Protein AF-A0A649UH87-F1 (afdb_monomer_lite)

Secondary structure (DSSP, 8-state):
-HHHHHH--S--EEE-SSSSHHHHTTHHHHHHTTPEEE--HHHHHHHHHHHHHHHHHHHHH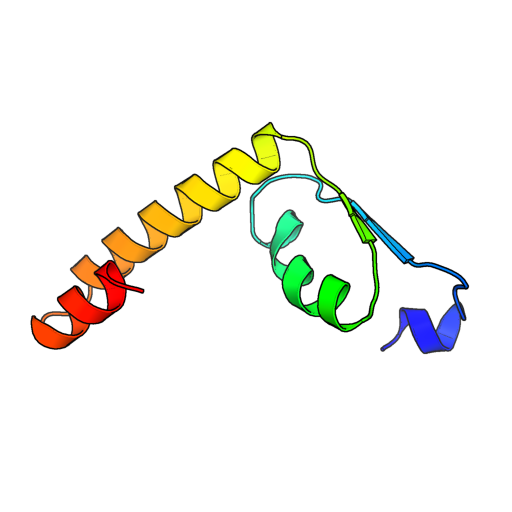---HHHHHHHHH-

Radius of gyration: 16.46 Å; chains: 1; bounding box: 32×17×46 Å

Foldseek 3Di:
DVCCVPPVDPAAEQEFPAQDCVRCVCVVVCVVVRHHYDYDPRRVVVNVVVLQVVLQVVLVPDPDPVVSVVSNVD

pLDDT: mean 92.97, std 6.74, range [63.66, 98.69]

Sequence (74 aa):
DWVAKTMKPKKVVAINTHFHLDGTGGNEIYKKMGAETWSSDLTKQLRLEENKKDRIKAAEFYKNEHLKRRILSS

Organism: Pseudomonas aeruginosa (NCBI:txid287)

InterPro domains:
  IPR036866 Ribonuclease Z/Hydroxyacylglutathione hydrolase-like [G3DSA:3.60.15.10] (1-74)
  IPR036866 Ribonuclease Z/Hydroxyacylglutathione hydrolase-like [SSF56281] (13-53)

Structure (mmCIF, N/CA/C/O backbone):
data_AF-A0A649UH87-F1
#
_entry.id   AF-A0A649UH87-F1
#
loop_
_atom_site.group_PDB
_atom_site.id
_atom_site.type_symbol
_atom_site.label_atom_id
_atom_site.label_alt_id
_atom_site.label_comp_id
_atom_site.label_asym_id
_atom_site.label_entity_id
_atom_site.label_seq_id
_atom_site.pdbx_PDB_ins_code
_atom_site.Cartn_x
_atom_site.Cartn_y
_atom_site.Cartn_z
_atom_site.occupancy
_atom_site.B_iso_or_equiv
_atom_site.auth_seq_id
_atom_site.auth_comp_id
_atom_site.auth_asym_id
_atom_site.auth_atom_id
_atom_site.pdbx_PDB_model_num
ATOM 1 N N . ASP A 1 1 ? -16.131 -7.073 3.739 1.00 76.06 1 ASP A N 1
ATOM 2 C CA . ASP A 1 1 ? -16.860 -6.368 4.813 1.00 76.06 1 ASP A CA 1
ATOM 3 C C . ASP A 1 1 ? -17.051 -7.186 6.106 1.00 76.06 1 ASP A C 1
ATOM 5 O O . ASP A 1 1 ? -17.957 -6.922 6.882 1.00 76.06 1 ASP A O 1
ATOM 9 N N . TRP A 1 2 ? -16.213 -8.199 6.372 1.00 96.88 2 TRP A N 1
ATOM 10 C CA . TRP A 1 2 ? -16.367 -9.065 7.552 1.00 96.88 2 TRP A CA 1
ATOM 11 C C . TRP A 1 2 ? -15.982 -8.350 8.858 1.00 96.88 2 TRP A C 1
ATOM 13 O O . TRP A 1 2 ? -16.801 -8.284 9.767 1.00 96.88 2 TRP A O 1
ATOM 23 N N . VAL A 1 3 ? -14.79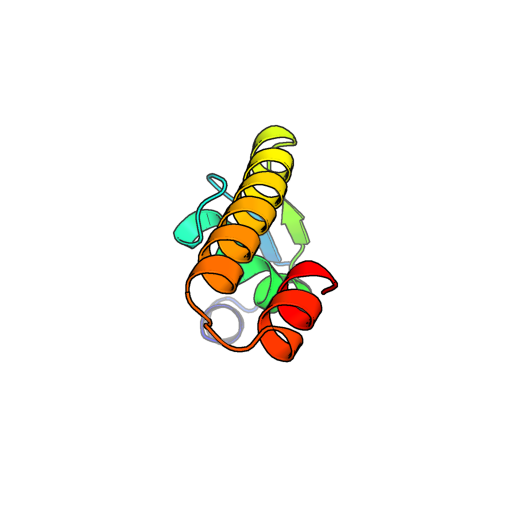9 -7.722 8.905 1.00 96.50 3 VAL A N 1
ATOM 24 C CA . VAL A 1 3 ? -14.291 -6.977 10.078 1.00 96.50 3 VAL A CA 1
ATOM 25 C C . VAL A 1 3 ? -15.272 -5.896 10.544 1.00 96.50 3 VAL A C 1
ATOM 27 O O . VAL A 1 3 ? -15.549 -5.776 11.736 1.00 96.50 3 VAL A O 1
ATOM 30 N N . ALA A 1 4 ? -15.839 -5.129 9.607 1.00 94.81 4 ALA A N 1
ATOM 31 C CA . ALA A 1 4 ? -16.818 -4.092 9.924 1.00 94.81 4 ALA A CA 1
ATOM 32 C C . ALA A 1 4 ? -18.065 -4.676 10.610 1.00 94.81 4 ALA A C 1
ATOM 34 O O . ALA A 1 4 ? -18.523 -4.145 11.622 1.00 94.81 4 ALA A O 1
ATOM 35 N N . LYS A 1 5 ? -18.577 -5.803 10.095 1.00 97.44 5 LYS A N 1
ATOM 36 C CA . LYS A 1 5 ? -19.790 -6.462 10.599 1.00 97.44 5 LYS A CA 1
ATOM 37 C C . LYS A 1 5 ? -19.594 -7.130 11.957 1.00 97.44 5 LYS A C 1
ATOM 39 O O . LYS A 1 5 ? -20.511 -7.100 12.773 1.00 97.44 5 LYS A O 1
ATOM 44 N N . THR A 1 6 ? -18.432 -7.731 12.199 1.00 98.44 6 THR A N 1
ATOM 45 C CA . THR A 1 6 ? -18.195 -8.543 13.402 1.00 98.44 6 THR A CA 1
ATOM 46 C C . THR A 1 6 ? -17.574 -7.761 14.552 1.00 98.44 6 THR A C 1
ATOM 48 O O . THR A 1 6 ? -17.870 -8.064 15.703 1.00 98.44 6 THR A O 1
ATOM 51 N N . MET A 1 7 ? -16.746 -6.750 14.269 1.00 97.56 7 MET A N 1
ATOM 52 C CA . MET A 1 7 ? -15.979 -6.044 15.304 1.00 97.56 7 MET A CA 1
ATOM 53 C C . MET A 1 7 ? -16.446 -4.608 15.547 1.00 97.56 7 MET A C 1
ATOM 55 O O . MET A 1 7 ? -16.167 -4.063 16.611 1.00 97.56 7 MET A O 1
ATOM 59 N N . LYS A 1 8 ? -17.144 -3.988 14.583 1.00 96.44 8 LYS A N 1
ATOM 60 C CA . LYS A 1 8 ? -17.597 -2.583 14.647 1.00 96.44 8 LYS A CA 1
ATOM 61 C C . LYS A 1 8 ? -16.489 -1.620 15.132 1.00 96.44 8 LYS A C 1
ATOM 63 O O . LYS A 1 8 ? -16.674 -0.913 16.126 1.00 96.44 8 LYS A O 1
ATOM 68 N N . PRO A 1 9 ? -15.310 -1.610 14.481 1.00 97.38 9 PRO A N 1
ATOM 69 C CA . PRO A 1 9 ? -14.159 -0.867 14.981 1.00 97.38 9 PRO A CA 1
ATOM 70 C C . PRO A 1 9 ? -14.386 0.648 14.899 1.00 97.38 9 PRO A C 1
ATOM 72 O O . PRO A 1 9 ? -14.906 1.153 13.908 1.00 97.38 9 PRO A O 1
ATOM 75 N N . LYS A 1 10 ? -13.920 1.388 15.914 1.00 97.50 10 LYS A N 1
ATOM 76 C CA . LYS A 1 10 ? -13.882 2.865 15.877 1.00 97.50 10 LYS A CA 1
ATOM 77 C C . LYS A 1 10 ? -12.834 3.394 14.892 1.00 97.50 10 LYS A C 1
ATOM 79 O O . LYS A 1 10 ? -13.000 4.467 14.327 1.00 97.50 10 LYS A O 1
ATOM 84 N N . LYS A 1 11 ? -11.739 2.652 14.731 1.00 97.88 11 LYS A N 1
ATOM 85 C CA . LYS A 1 11 ? -10.612 2.955 13.848 1.00 97.88 11 LYS A CA 1
ATOM 86 C C . LYS A 1 11 ? -9.961 1.641 13.426 1.00 97.88 11 LYS A C 1
ATOM 88 O O . LYS A 1 11 ? -9.886 0.716 14.233 1.00 97.88 11 LYS A O 1
ATOM 93 N N . VAL A 1 12 ? -9.486 1.570 12.187 1.00 98.25 12 VAL A N 1
ATOM 94 C CA . VAL A 1 12 ? -8.717 0.433 11.668 1.00 98.25 12 VAL A CA 1
ATOM 95 C C . VAL A 1 12 ? -7.320 0.917 11.304 1.00 98.25 12 VAL A C 1
ATOM 97 O O . VAL A 1 12 ? -7.173 1.938 10.634 1.00 98.25 12 VAL A O 1
ATOM 100 N N . VAL A 1 13 ? -6.309 0.172 11.746 1.00 98.44 13 VAL A N 1
ATOM 101 C CA . VAL A 1 13 ? -4.907 0.383 11.381 1.00 98.44 13 VAL A CA 1
ATOM 102 C C . VAL A 1 13 ? -4.399 -0.905 10.739 1.00 98.44 13 VAL A C 1
ATOM 104 O O . VAL A 1 13 ? -4.470 -1.965 11.356 1.00 98.44 13 VAL A O 1
ATOM 107 N N . ALA A 1 14 ? -3.932 -0.822 9.496 1.00 98.50 14 ALA A N 1
ATOM 108 C CA . ALA A 1 14 ? -3.376 -1.944 8.747 1.00 98.50 14 ALA A CA 1
ATOM 109 C C . ALA A 1 14 ? -1.856 -1.781 8.638 1.00 98.50 14 ALA A C 1
ATOM 111 O O . ALA A 1 14 ? -1.372 -0.731 8.220 1.00 98.50 14 ALA A O 1
ATOM 112 N N . ILE A 1 15 ? -1.099 -2.811 9.015 1.00 98.62 15 ILE A N 1
ATOM 113 C CA . ILE A 1 15 ? 0.367 -2.766 9.063 1.00 98.62 15 ILE A CA 1
ATOM 114 C C . ILE A 1 15 ? 0.911 -3.720 8.002 1.00 98.62 15 ILE A C 1
ATOM 116 O O . ILE A 1 15 ? 0.654 -4.922 8.057 1.00 98.62 15 ILE A O 1
ATOM 120 N N . ASN A 1 16 ? 1.657 -3.197 7.030 1.00 98.69 16 ASN A N 1
ATOM 121 C CA . ASN A 1 16 ? 2.311 -4.023 6.023 1.00 98.69 16 ASN A CA 1
ATOM 122 C C . ASN A 1 16 ? 3.509 -4.742 6.649 1.00 98.69 16 ASN A C 1
ATOM 124 O O . ASN A 1 16 ? 4.389 -4.113 7.235 1.00 98.69 16 ASN A O 1
ATOM 128 N N . THR A 1 17 ? 3.548 -6.063 6.491 1.00 97.75 17 THR A N 1
ATOM 129 C CA . THR A 1 17 ? 4.630 -6.916 7.001 1.00 97.75 17 THR A CA 1
ATOM 130 C C . THR A 1 17 ? 5.889 -6.817 6.142 1.00 97.75 17 THR A C 1
ATOM 132 O O . THR A 1 17 ? 6.998 -6.866 6.665 1.00 97.75 17 THR A O 1
ATOM 135 N N . HIS A 1 18 ? 5.713 -6.674 4.826 1.00 97.69 18 HIS A N 1
ATOM 136 C CA . HIS A 1 18 ? 6.763 -6.526 3.818 1.00 97.69 18 HIS A CA 1
ATOM 137 C C . HIS A 1 18 ? 6.163 -6.032 2.482 1.00 97.69 18 HIS A C 1
ATOM 139 O O . HIS A 1 18 ? 4.977 -5.700 2.420 1.00 97.69 18 HIS A O 1
ATOM 145 N N . PHE A 1 19 ? 6.972 -5.943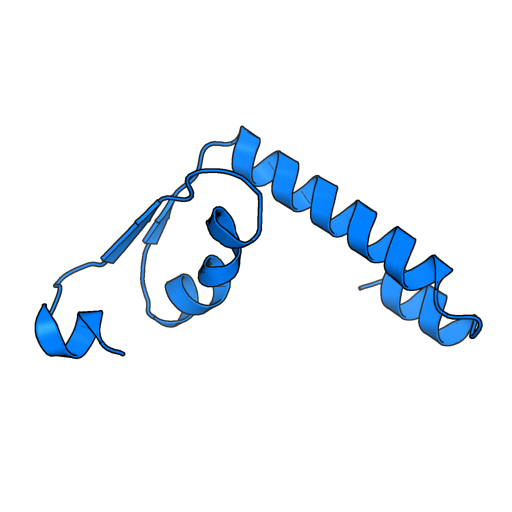 1.417 1.00 97.56 19 PHE A N 1
ATOM 146 C CA . PHE A 1 19 ? 6.612 -5.249 0.168 1.00 97.56 19 PHE A CA 1
ATOM 147 C C . PHE A 1 19 ? 5.798 -6.064 -0.850 1.00 97.56 19 PHE A C 1
ATOM 149 O O . PHE A 1 19 ? 5.225 -5.470 -1.767 1.00 97.56 19 PHE A O 1
ATOM 156 N N . HIS A 1 20 ? 5.731 -7.393 -0.725 1.00 95.56 20 HIS A N 1
ATOM 157 C CA . HIS A 1 20 ? 4.954 -8.220 -1.653 1.00 95.56 20 HIS A CA 1
ATOM 158 C C . HIS A 1 20 ? 3.441 -7.977 -1.508 1.00 95.56 20 HIS A C 1
ATOM 160 O O . HIS A 1 20 ? 2.987 -7.214 -0.649 1.00 95.56 20 HIS A O 1
ATOM 166 N N . LEU A 1 21 ? 2.640 -8.585 -2.387 1.00 95.31 21 LEU A N 1
ATOM 167 C CA . LEU A 1 21 ? 1.193 -8.346 -2.470 1.00 95.31 21 LEU A CA 1
ATOM 168 C C . LEU A 1 21 ? 0.411 -8.864 -1.255 1.00 95.31 21 LEU A C 1
ATOM 170 O O . LEU A 1 21 ? -0.591 -8.264 -0.884 1.00 95.31 21 LEU A O 1
ATOM 174 N N . ASP A 1 22 ? 0.877 -9.915 -0.594 1.00 95.69 22 ASP A N 1
ATOM 175 C CA . ASP A 1 22 ? 0.333 -10.398 0.679 1.00 95.69 22 ASP A CA 1
ATOM 176 C C . ASP A 1 22 ? 0.686 -9.483 1.870 1.00 95.69 22 ASP A C 1
ATOM 178 O O . ASP A 1 22 ? 0.109 -9.613 2.946 1.00 95.69 22 ASP A O 1
ATOM 182 N N . GLY A 1 23 ? 1.566 -8.496 1.664 1.00 95.88 23 GLY A N 1
ATOM 183 C CA . GLY A 1 23 ? 1.751 -7.350 2.553 1.00 95.88 23 GLY A CA 1
ATOM 184 C C . GLY A 1 23 ? 0.974 -6.110 2.101 1.00 95.88 23 GLY A C 1
ATOM 185 O O . GLY A 1 23 ? 0.236 -5.525 2.889 1.00 95.88 23 GLY A O 1
ATOM 186 N N . THR A 1 24 ? 1.139 -5.696 0.841 1.00 97.50 24 THR A N 1
ATOM 187 C CA . THR A 1 24 ? 0.747 -4.369 0.319 1.00 97.50 24 THR A CA 1
ATOM 188 C C . THR A 1 24 ? -0.487 -4.364 -0.584 1.00 97.50 24 THR A C 1
ATOM 190 O O . THR A 1 24 ? -1.072 -3.304 -0.811 1.00 97.50 24 THR A O 1
ATOM 193 N N . GLY A 1 25 ? -0.921 -5.520 -1.089 1.00 96.31 25 GLY A N 1
ATOM 194 C CA . GLY A 1 25 ? -1.988 -5.635 -2.090 1.00 96.31 25 GLY A CA 1
ATOM 195 C C . GLY A 1 25 ? -3.362 -5.179 -1.594 1.00 96.31 25 GLY A C 1
ATOM 196 O O . GLY A 1 25 ? -4.208 -4.788 -2.392 1.00 96.31 25 GLY A O 1
ATOM 197 N N . GLY A 1 26 ? -3.577 -5.155 -0.276 1.00 97.19 26 GLY A N 1
ATOM 198 C CA . GLY A 1 26 ? -4.807 -4.638 0.330 1.00 97.19 26 GLY A CA 1
ATOM 199 C C . GLY A 1 26 ? -4.859 -3.114 0.486 1.00 97.19 26 GLY A C 1
ATOM 200 O O . GLY A 1 26 ? -5.930 -2.581 0.771 1.00 97.19 26 GLY A O 1
ATOM 201 N N . ASN A 1 27 ? -3.742 -2.395 0.304 1.00 97.81 27 ASN A N 1
ATOM 202 C CA . ASN A 1 27 ? -3.618 -0.987 0.709 1.00 97.81 27 ASN A CA 1
ATOM 203 C C . ASN A 1 27 ? -4.622 -0.053 0.023 1.00 97.81 27 ASN A C 1
ATOM 205 O O . ASN A 1 27 ? -5.126 0.870 0.662 1.00 97.81 27 ASN A O 1
ATOM 209 N N . GLU A 1 28 ? -4.952 -0.298 -1.246 1.00 97.44 28 GLU A N 1
ATOM 210 C CA . GLU A 1 28 ? -5.953 0.501 -1.961 1.00 97.44 28 GLU A CA 1
ATOM 211 C C . GLU A 1 28 ? -7.340 0.381 -1.310 1.00 97.44 28 GLU A C 1
ATOM 213 O O . GLU A 1 28 ? -8.010 1.385 -1.056 1.00 97.44 28 GLU A O 1
ATOM 218 N N . ILE A 1 29 ? -7.743 -0.843 -0.965 1.00 97.69 29 ILE A N 1
ATOM 219 C CA . ILE A 1 29 ? -9.031 -1.110 -0.322 1.00 97.69 29 ILE A CA 1
ATOM 220 C C . ILE A 1 29 ? -9.033 -0.608 1.120 1.00 97.69 29 ILE A C 1
ATOM 222 O O . ILE A 1 29 ? -10.000 0.030 1.530 1.00 97.69 29 ILE A O 1
ATOM 226 N N . TYR A 1 30 ? -7.946 -0.815 1.870 1.00 97.62 30 TYR A N 1
ATOM 227 C CA . TYR A 1 30 ? -7.795 -0.274 3.222 1.00 97.62 30 TYR A CA 1
ATOM 228 C C . TYR A 1 30 ? -7.984 1.243 3.232 1.00 97.62 30 TYR A C 1
ATOM 230 O O . TYR A 1 30 ? -8.814 1.752 3.987 1.00 97.62 30 TYR A O 1
ATOM 238 N N . LYS A 1 31 ? -7.312 1.956 2.322 1.00 97.31 31 LYS A N 1
ATOM 239 C CA . LYS A 1 31 ? -7.446 3.408 2.190 1.00 97.31 31 LYS A CA 1
ATOM 240 C C . LYS A 1 31 ? -8.869 3.824 1.812 1.00 97.31 31 LYS A C 1
ATOM 242 O O . LYS A 1 31 ? -9.414 4.739 2.425 1.00 97.31 31 LYS A O 1
ATOM 247 N N . LYS A 1 32 ? -9.499 3.143 0.847 1.00 96.88 32 LYS A N 1
ATOM 248 C CA . LYS A 1 32 ? -10.892 3.412 0.439 1.00 96.88 32 LYS A CA 1
ATOM 249 C C . LYS A 1 32 ? -11.890 3.203 1.584 1.00 96.88 32 LYS A C 1
ATOM 251 O O . LYS A 1 32 ? -12.900 3.896 1.643 1.00 96.88 32 LYS A O 1
ATOM 256 N N . MET A 1 33 ? -11.605 2.269 2.490 1.00 96.25 33 MET A N 1
ATOM 257 C CA . MET A 1 33 ? -12.416 1.984 3.677 1.00 96.25 33 MET A CA 1
ATOM 258 C C . MET A 1 33 ? -12.080 2.870 4.889 1.00 96.25 33 MET A C 1
ATOM 260 O O . MET A 1 33 ? -12.650 2.667 5.959 1.00 96.25 33 MET A O 1
ATOM 264 N N . GLY A 1 34 ? -11.171 3.840 4.751 1.00 96.94 34 GLY A N 1
ATOM 265 C CA . GLY A 1 34 ? -10.788 4.747 5.836 1.00 96.94 34 GLY A CA 1
ATOM 266 C C . GLY A 1 34 ? -9.845 4.135 6.876 1.00 96.94 34 GLY A C 1
ATOM 267 O O . GLY A 1 34 ? -9.711 4.681 7.970 1.00 96.94 34 GLY A O 1
ATOM 268 N N . ALA A 1 35 ? -9.194 3.013 6.564 1.00 98.06 35 ALA A N 1
ATOM 269 C CA . ALA A 1 35 ? -8.141 2.468 7.408 1.00 98.06 35 ALA A CA 1
ATOM 270 C C . ALA A 1 35 ? -6.832 3.249 7.222 1.00 98.06 35 ALA A C 1
ATOM 272 O O . ALA A 1 35 ? -6.479 3.669 6.118 1.00 98.06 35 ALA A O 1
ATOM 273 N N . GLU A 1 36 ? -6.089 3.401 8.312 1.00 98.56 36 GLU A N 1
ATOM 274 C CA . GLU A 1 36 ? -4.754 3.988 8.302 1.00 98.56 36 GLU A CA 1
ATOM 275 C C . GLU A 1 36 ? -3.719 2.897 8.012 1.00 98.56 36 GLU A C 1
ATOM 277 O O . GLU A 1 36 ? -3.653 1.895 8.724 1.00 98.56 36 GLU A O 1
ATOM 282 N N . THR A 1 37 ? -2.927 3.059 6.955 1.00 98.44 37 THR A N 1
ATOM 283 C CA . THR A 1 37 ? -1.935 2.062 6.528 1.00 98.44 37 THR A CA 1
ATOM 284 C C . THR A 1 37 ? -0.529 2.473 6.949 1.00 98.44 37 THR A C 1
ATOM 286 O O . THR A 1 37 ? -0.103 3.580 6.620 1.00 98.44 37 THR A O 1
ATOM 289 N N . TRP A 1 38 ? 0.208 1.568 7.589 1.00 98.62 38 TRP A N 1
ATOM 290 C CA . TRP A 1 38 ? 1.593 1.773 8.016 1.00 98.62 38 TRP A CA 1
ATOM 291 C C . TRP A 1 38 ? 2.529 0.732 7.415 1.00 98.62 38 TRP A C 1
ATOM 293 O O . TRP A 1 38 ? 2.167 -0.430 7.240 1.00 98.62 38 TRP A O 1
ATOM 303 N N . SER A 1 39 ? 3.765 1.140 7.154 1.00 98.50 39 SER A N 1
ATOM 304 C CA . SER A 1 39 ? 4.862 0.262 6.758 1.00 98.50 39 SER A CA 1
ATOM 305 C C . SER A 1 39 ? 6.190 0.888 7.176 1.00 98.50 39 SER A C 1
ATOM 307 O O . SER A 1 39 ? 6.242 2.077 7.486 1.00 98.50 39 SER A O 1
ATOM 309 N N . SER A 1 40 ? 7.281 0.125 7.119 1.00 98.62 40 SER A N 1
ATOM 310 C CA . SER A 1 40 ? 8.617 0.730 7.140 1.00 98.62 40 SER A CA 1
ATOM 311 C C . SER A 1 40 ? 8.878 1.535 5.861 1.00 98.62 40 SER A C 1
ATOM 313 O O . SER A 1 40 ? 8.292 1.248 4.807 1.00 98.62 40 SER A O 1
ATOM 315 N N . ASP A 1 41 ? 9.802 2.496 5.930 1.00 98.50 41 ASP A N 1
ATOM 316 C CA . ASP A 1 41 ? 10.262 3.245 4.752 1.00 98.50 41 ASP A CA 1
ATOM 31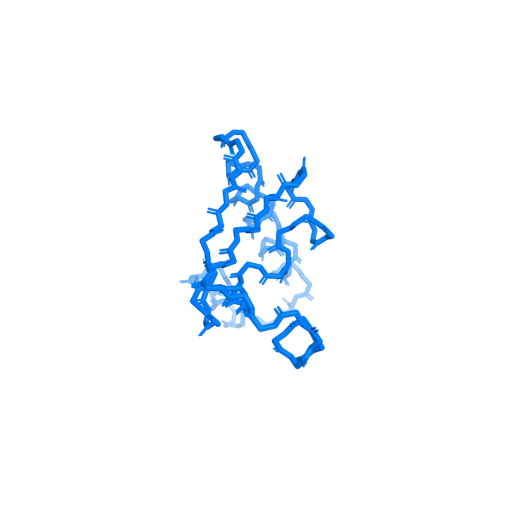7 C C . ASP A 1 41 ? 10.840 2.308 3.683 1.00 98.50 41 ASP A C 1
ATOM 319 O O . ASP A 1 41 ? 10.558 2.458 2.493 1.00 98.50 41 ASP A O 1
ATOM 323 N N . LEU A 1 42 ? 11.560 1.264 4.113 1.00 98.19 42 LEU A N 1
ATOM 324 C CA . LEU A 1 42 ? 12.110 0.239 3.226 1.00 98.19 42 LEU A CA 1
ATOM 325 C C . LEU A 1 42 ? 11.014 -0.530 2.473 1.00 98.19 42 LEU A C 1
ATOM 327 O O . LEU A 1 42 ? 11.130 -0.753 1.271 1.00 98.19 42 LEU A O 1
ATOM 331 N N . THR A 1 43 ? 9.920 -0.901 3.147 1.00 98.31 43 THR A N 1
ATOM 332 C CA . THR A 1 43 ? 8.785 -1.586 2.503 1.00 98.31 43 THR A CA 1
ATOM 333 C C . THR A 1 43 ? 8.171 -0.721 1.405 1.00 98.31 43 THR A C 1
ATOM 335 O O . THR A 1 43 ? 7.892 -1.204 0.304 1.00 98.31 43 THR A O 1
ATOM 338 N N . LYS A 1 44 ? 8.008 0.577 1.682 1.00 97.88 44 LYS A N 1
ATOM 339 C CA . LYS A 1 44 ? 7.513 1.552 0.708 1.00 97.88 44 LYS A CA 1
ATOM 340 C C . LYS A 1 44 ? 8.456 1.665 -0.491 1.00 97.88 44 LYS A C 1
ATOM 342 O O . LYS A 1 44 ? 7.986 1.625 -1.627 1.00 97.88 44 LYS A O 1
ATOM 347 N N . GLN A 1 45 ? 9.762 1.780 -0.252 1.00 97.75 45 GLN A N 1
ATOM 348 C CA . GLN A 1 45 ? 10.762 1.854 -1.317 1.00 97.75 45 GLN A CA 1
ATOM 349 C C 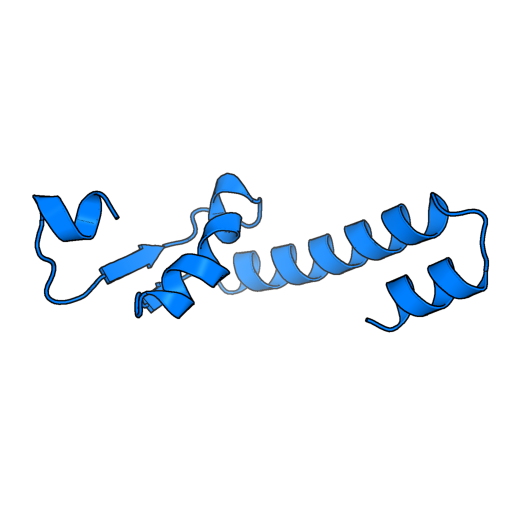. GLN A 1 45 ? 10.723 0.606 -2.213 1.00 97.75 45 GLN A C 1
ATOM 351 O O . GLN A 1 45 ? 10.579 0.733 -3.429 1.00 97.75 45 GLN A O 1
ATOM 356 N N . LEU A 1 46 ? 10.764 -0.593 -1.623 1.00 97.00 46 LEU A N 1
ATOM 357 C CA . LEU A 1 46 ? 10.780 -1.851 -2.374 1.00 97.00 46 LEU A CA 1
ATOM 358 C C . LEU A 1 46 ? 9.511 -2.052 -3.212 1.00 97.00 46 LEU A C 1
ATOM 360 O O . LEU A 1 46 ? 9.603 -2.480 -4.359 1.00 97.00 46 LEU A O 1
ATOM 364 N N . ARG A 1 47 ? 8.324 -1.681 -2.711 1.00 96.25 47 ARG A N 1
ATOM 365 C CA . ARG A 1 47 ? 7.089 -1.755 -3.517 1.00 96.25 47 ARG A CA 1
ATOM 366 C C . ARG A 1 47 ? 7.130 -0.807 -4.718 1.00 96.25 47 ARG A C 1
ATOM 368 O O . ARG A 1 47 ? 6.631 -1.158 -5.789 1.00 96.25 47 ARG A O 1
ATOM 375 N N . LEU A 1 48 ? 7.710 0.385 -4.568 1.00 92.06 48 LEU A N 1
ATOM 376 C CA . LEU A 1 48 ? 7.878 1.322 -5.683 1.00 92.06 48 LEU A CA 1
ATOM 377 C C . LEU A 1 48 ? 8.863 0.789 -6.730 1.00 92.06 48 LEU A C 1
ATOM 379 O O . LEU A 1 48 ? 8.618 0.941 -7.925 1.00 92.06 48 LEU A O 1
ATOM 383 N N . GLU A 1 49 ? 9.952 0.156 -6.300 1.00 92.94 49 GLU A N 1
ATOM 384 C CA . GLU A 1 49 ? 10.912 -0.494 -7.196 1.00 92.94 49 GLU A CA 1
ATOM 385 C C . GLU A 1 49 ? 10.293 -1.692 -7.923 1.00 92.94 49 GLU A C 1
ATOM 387 O O . GLU A 1 49 ? 10.431 -1.807 -9.142 1.00 92.94 49 GLU A O 1
ATOM 392 N N . GLU A 1 50 ? 9.551 -2.540 -7.211 1.00 89.44 50 GLU A N 1
ATOM 393 C CA . GLU A 1 50 ? 8.885 -3.706 -7.794 1.00 89.44 50 GLU A CA 1
ATOM 394 C C . GLU A 1 50 ? 7.828 -3.291 -8.825 1.00 89.44 50 GLU A C 1
ATOM 396 O O . GLU A 1 50 ? 7.802 -3.822 -9.931 1.00 89.44 50 GLU A O 1
ATOM 401 N N . ASN A 1 51 ? 7.048 -2.236 -8.545 1.00 85.56 51 ASN A N 1
ATOM 402 C CA . ASN A 1 51 ? 6.110 -1.655 -9.517 1.00 85.56 51 ASN A CA 1
ATOM 403 C C . ASN A 1 51 ? 6.800 -1.240 -10.826 1.00 85.56 51 ASN A C 1
ATOM 405 O O . ASN A 1 51 ? 6.227 -1.394 -11.903 1.00 85.56 51 ASN A O 1
ATOM 409 N N . LYS A 1 52 ? 8.021 -0.698 -10.754 1.00 84.19 52 LYS A N 1
ATOM 410 C CA . LYS A 1 52 ? 8.779 -0.322 -11.956 1.00 84.19 52 LYS A CA 1
ATOM 411 C C . LYS A 1 52 ? 9.215 -1.560 -12.738 1.00 84.19 52 LYS A C 1
ATOM 413 O O . LYS A 1 52 ? 9.065 -1.579 -13.958 1.00 84.19 52 LYS A O 1
ATOM 418 N N . LYS A 1 53 ? 9.717 -2.591 -12.051 1.00 83.75 53 LYS A N 1
ATOM 419 C CA . LYS A 1 53 ? 10.131 -3.856 -12.682 1.00 83.75 53 LYS A CA 1
ATOM 420 C C . LYS A 1 53 ? 8.960 -4.551 -13.370 1.00 83.75 53 LYS A C 1
ATOM 422 O O . LYS A 1 53 ? 9.100 -4.959 -14.521 1.00 83.75 53 LYS A O 1
ATOM 427 N N . ASP A 1 54 ? 7.810 -4.622 -12.703 1.00 82.00 54 ASP A N 1
ATOM 428 C CA . ASP A 1 54 ? 6.587 -5.218 -13.247 1.00 82.00 54 ASP A CA 1
ATOM 429 C C . ASP A 1 54 ? 6.159 -4.527 -14.542 1.00 82.00 54 ASP A C 1
ATOM 431 O O . ASP A 1 54 ? 5.817 -5.187 -15.520 1.00 82.00 54 ASP A O 1
ATOM 435 N N . ARG A 1 55 ? 6.245 -3.195 -14.594 1.00 83.06 55 ARG A N 1
ATOM 436 C CA . ARG A 1 55 ? 5.892 -2.424 -15.792 1.00 83.06 55 ARG A CA 1
ATOM 437 C C . ARG A 1 55 ? 6.839 -2.652 -16.961 1.00 83.06 55 ARG A C 1
ATOM 439 O O . ARG A 1 55 ? 6.370 -2.740 -18.093 1.00 83.06 55 ARG A O 1
ATOM 446 N N . ILE A 1 56 ? 8.141 -2.753 -16.702 1.00 85.38 56 ILE A N 1
ATOM 447 C CA . ILE A 1 56 ? 9.135 -3.050 -17.743 1.00 85.38 56 ILE A CA 1
ATOM 448 C C . ILE A 1 56 ? 8.891 -4.456 -18.299 1.00 85.38 56 ILE A C 1
ATOM 450 O O . ILE A 1 56 ? 8.703 -4.602 -19.505 1.00 85.38 56 ILE A O 1
ATOM 454 N N . LYS A 1 57 ? 8.773 -5.466 -17.426 1.00 85.81 57 LYS A N 1
ATOM 455 C CA . LYS A 1 57 ? 8.454 -6.846 -17.832 1.00 85.81 57 LYS A CA 1
ATOM 456 C C . LYS A 1 57 ? 7.131 -6.932 -18.594 1.00 85.81 57 LYS A C 1
ATOM 458 O O . LYS A 1 57 ? 7.038 -7.616 -19.609 1.00 85.81 57 LYS A O 1
ATOM 463 N N . ALA A 1 58 ? 6.103 -6.222 -18.128 1.00 82.38 58 ALA A N 1
ATOM 464 C CA . ALA A 1 58 ? 4.818 -6.166 -18.810 1.00 82.38 58 ALA A CA 1
ATOM 465 C C . ALA A 1 58 ? 4.958 -5.543 -20.204 1.00 82.38 58 ALA A C 1
ATOM 467 O O . ALA A 1 58 ? 4.408 -6.082 -21.157 1.00 82.38 58 ALA A O 1
ATOM 468 N N . ALA A 1 59 ? 5.711 -4.450 -20.357 1.00 87.12 59 ALA A N 1
ATOM 469 C CA . ALA A 1 59 ? 5.952 -3.836 -21.660 1.00 87.12 59 ALA A CA 1
ATOM 470 C C . ALA A 1 59 ? 6.722 -4.770 -22.614 1.00 87.12 59 ALA A C 1
ATOM 472 O O . ALA A 1 59 ? 6.372 -4.851 -23.789 1.00 87.12 59 ALA A O 1
ATOM 473 N N . GLU A 1 60 ? 7.716 -5.517 -22.129 1.00 89.38 60 GLU A N 1
ATOM 474 C CA . GLU A 1 60 ? 8.468 -6.494 -22.936 1.00 89.38 60 GLU A CA 1
ATOM 475 C C . GLU A 1 60 ? 7.581 -7.613 -23.506 1.00 89.38 60 GLU A C 1
ATOM 477 O O . GLU A 1 60 ? 7.828 -8.093 -24.613 1.00 89.38 60 GLU A O 1
ATOM 482 N N . PHE A 1 61 ? 6.514 -7.991 -22.796 1.00 88.75 61 PHE A N 1
ATOM 483 C CA . PHE A 1 61 ? 5.573 -9.020 -23.241 1.00 88.75 61 PHE A CA 1
ATOM 484 C C . PHE A 1 61 ? 4.740 -8.604 -24.470 1.00 88.75 61 PHE A C 1
ATOM 486 O O . PHE A 1 61 ? 4.424 -9.434 -25.327 1.00 88.75 61 PHE A O 1
ATOM 493 N N . TYR A 1 62 ? 4.367 -7.326 -24.595 1.00 85.69 62 TYR A N 1
ATOM 494 C CA . TYR A 1 62 ? 3.495 -6.871 -25.683 1.00 85.69 62 TYR A CA 1
ATOM 495 C C . TYR A 1 62 ? 4.290 -6.530 -26.939 1.00 85.69 62 TYR A C 1
ATOM 497 O O . TYR A 1 62 ? 5.137 -5.654 -26.915 1.00 85.69 62 TYR A O 1
ATOM 505 N N . LYS A 1 63 ? 3.956 -7.124 -28.091 1.00 87.69 63 LYS A N 1
ATOM 506 C CA . LYS A 1 63 ? 4.613 -6.808 -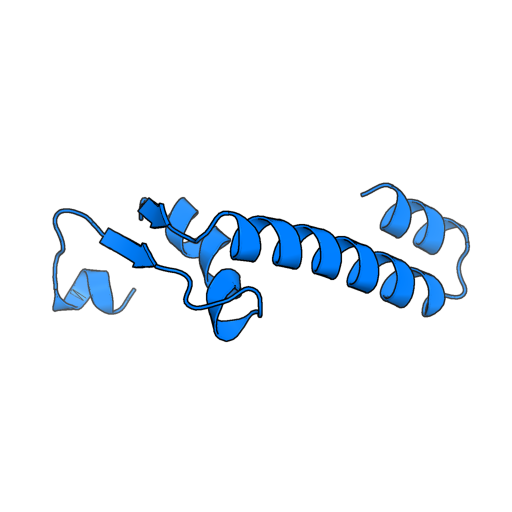29.380 1.00 87.69 63 LYS A CA 1
ATOM 507 C C . LYS A 1 63 ? 4.199 -5.458 -29.987 1.00 87.69 63 LYS A C 1
ATOM 509 O O . LYS A 1 63 ? 4.881 -4.947 -30.865 1.00 87.69 63 LYS A O 1
ATOM 514 N N . ASN A 1 64 ? 3.069 -4.895 -29.557 1.00 92.94 64 ASN A N 1
ATOM 515 C CA . ASN A 1 64 ? 2.527 -3.647 -30.096 1.00 92.94 64 ASN A CA 1
ATOM 516 C C . ASN A 1 64 ? 3.224 -2.426 -29.469 1.00 92.94 64 ASN A C 1
ATOM 518 O O . ASN A 1 64 ? 3.074 -2.167 -28.275 1.00 92.94 64 ASN A O 1
ATOM 522 N N . GLU A 1 65 ? 3.925 -1.641 -30.287 1.00 89.62 65 GLU A N 1
ATOM 523 C CA . GLU A 1 65 ? 4.720 -0.485 -29.841 1.00 89.62 65 GLU A CA 1
ATOM 524 C C . GLU A 1 65 ? 3.898 0.629 -29.175 1.00 89.62 65 GLU A C 1
ATOM 526 O O . GLU A 1 65 ? 4.364 1.280 -28.239 1.00 89.62 65 GLU A O 1
ATOM 531 N N . HIS A 1 66 ? 2.650 0.832 -29.601 1.00 88.88 66 HIS A N 1
ATOM 532 C CA . HIS A 1 66 ? 1.767 1.812 -28.972 1.00 88.88 66 HIS A CA 1
ATOM 533 C C . HIS A 1 66 ? 1.369 1.376 -27.550 1.00 88.88 66 HIS A C 1
ATOM 535 O O . HIS A 1 66 ? 1.375 2.188 -26.622 1.00 88.88 66 HIS A O 1
ATOM 541 N N . LEU A 1 67 ? 1.082 0.083 -27.348 1.00 86.06 67 LEU A N 1
ATOM 542 C CA . LEU A 1 67 ? 0.786 -0.474 -26.023 1.00 86.06 67 LEU A CA 1
ATOM 543 C C . LEU A 1 67 ? 2.009 -0.448 -25.100 1.00 86.06 67 LEU A C 1
ATOM 545 O O . LEU A 1 67 ? 1.868 -0.045 -23.944 1.00 86.06 67 LEU A O 1
ATOM 549 N N . LYS A 1 68 ? 3.205 -0.780 -25.607 1.00 90.25 68 LYS A N 1
ATOM 550 C CA . LYS A 1 68 ? 4.457 -0.660 -24.839 1.00 90.25 68 LYS A CA 1
ATOM 551 C C . LYS A 1 68 ? 4.643 0.749 -24.280 1.00 90.25 68 LYS A C 1
ATOM 553 O O . LYS A 1 68 ? 4.842 0.912 -23.078 1.00 90.25 68 LYS A O 1
ATOM 558 N N . ARG A 1 69 ? 4.526 1.773 -25.137 1.00 88.25 69 ARG A N 1
ATOM 559 C CA . ARG A 1 69 ? 4.685 3.183 -24.737 1.00 88.25 69 ARG A CA 1
ATOM 560 C C . ARG A 1 69 ? 3.685 3.583 -23.659 1.00 88.25 69 ARG A C 1
ATOM 562 O O . ARG A 1 69 ? 4.086 4.185 -22.672 1.00 88.25 69 ARG A O 1
ATOM 569 N N . ARG A 1 70 ? 2.417 3.187 -23.806 1.00 86.94 70 ARG A N 1
ATOM 570 C CA . ARG A 1 70 ? 1.367 3.483 -22.822 1.00 86.94 70 ARG A CA 1
ATOM 571 C C . ARG A 1 70 ? 1.648 2.845 -21.456 1.00 86.94 70 ARG A C 1
ATOM 573 O O . ARG A 1 70 ? 1.473 3.502 -20.434 1.00 86.94 70 ARG A O 1
ATOM 580 N N . ILE A 1 71 ? 2.111 1.594 -21.423 1.00 84.62 71 ILE A N 1
ATOM 581 C CA . ILE A 1 71 ? 2.467 0.891 -20.175 1.00 84.62 71 ILE A CA 1
ATOM 582 C C . ILE A 1 71 ? 3.679 1.547 -19.498 1.00 84.62 71 ILE A C 1
ATOM 584 O O . ILE A 1 71 ? 3.704 1.686 -18.275 1.00 84.62 71 ILE A O 1
ATOM 588 N N . LEU A 1 72 ? 4.665 2.006 -20.274 1.00 84.44 72 LEU A N 1
ATOM 589 C CA . LEU A 1 72 ? 5.861 2.688 -19.762 1.00 84.44 72 LEU A CA 1
ATOM 590 C C . LEU A 1 72 ? 5.620 4.149 -19.349 1.00 84.44 72 LEU A C 1
ATOM 592 O O . LEU A 1 72 ? 6.384 4.667 -18.542 1.00 84.44 72 LEU A O 1
ATOM 596 N N . SER A 1 73 ? 4.560 4.796 -19.840 1.00 80.69 73 SER A N 1
ATOM 597 C CA . SER A 1 73 ? 4.213 6.188 -19.506 1.00 80.69 73 SER A CA 1
ATOM 598 C C . SER A 1 73 ? 3.120 6.346 -18.441 1.00 80.69 73 SER A C 1
ATOM 600 O O . SER A 1 73 ? 2.797 7.476 -18.085 1.00 80.69 73 SER A O 1
ATOM 602 N N . SER A 1 74 ? 2.499 5.243 -18.000 1.00 63.66 74 SER A N 1
ATOM 603 C CA . SER A 1 74 ? 1.531 5.219 -16.881 1.00 63.66 74 SER A CA 1
ATOM 604 C C . SER A 1 74 ? 2.203 5.419 -15.514 1.00 63.66 74 SER A C 1
ATOM 606 O O . SER A 1 74 ? 1.544 5.229 -14.479 1.00 63.66 74 SER A O 1
#